Protein AF-A0A093Z7N3-F1 (afdb_monomer_lite)

Foldseek 3Di:
DDDDDDDAAEQVPDDDDPPRGDWDKDADAAPPDDCVFQVDDDDAPPCHHLNPQWMWIWYQYPVGWIKIWIFGSPPNHLQDFHPWKKWKDDQWPATWIDDPRFTDTRRDTDNGTDMIIHPDDIDIDID

Sequence (127 aa):
GQEYELTCPDANKYYTWGDAATSAQYYINPAGSPVEDACRWNEAGSNMGNWAPVNLGVGKGPTGQTYISIFANKPTNPDGKLNFNLEIIGDVSGKCAYIDGEFYNNGAVDPSGCTVLVTGTATYKIY

Secondary structure (DSSP, 8-state):
----PPP--BTTTS-EETTEEP-EEEEEPPTT--HHHHSS---TTS-SGGG-SEEEEEEE-TTS-EEEEEEE-TTTSSS---SS-EEEEEEESS-EEEETTEEEETTEE-TT-EEEEEEEEEEEEE-

Structure (mmCIF, N/CA/C/O backbone):
data_AF-A0A093Z7N3-F1
#
_entry.id   AF-A0A093Z7N3-F1
#
loop_
_atom_site.group_PDB
_atom_site.id
_atom_site.type_symbol
_atom_site.label_atom_id
_atom_site.label_alt_id
_atom_site.label_comp_id
_atom_site.label_asym_id
_atom_site.label_entity_id
_atom_site.label_seq_id
_atom_site.pdbx_PDB_ins_code
_atom_site.Cartn_x
_atom_site.Cartn_y
_atom_site.Cartn_z
_atom_site.occupancy
_atom_site.B_iso_or_equiv
_atom_site.auth_seq_id
_atom_site.auth_comp_id
_atom_site.auth_asym_id
_atom_site.auth_atom_id
_atom_site.pdbx_PDB_model_num
ATOM 1 N N . GLY A 1 1 ? -2.246 -20.124 0.509 1.00 70.31 1 GLY A N 1
ATOM 2 C CA . GLY A 1 1 ? -1.755 -18.753 0.739 1.00 70.31 1 GLY A CA 1
ATOM 3 C C . GLY A 1 1 ? -1.289 -18.632 2.171 1.00 70.31 1 GLY A C 1
ATOM 4 O O . GLY A 1 1 ? -1.647 -19.486 2.974 1.00 70.31 1 GLY A O 1
ATOM 5 N N . GLN A 1 2 ? -0.482 -17.620 2.465 1.00 86.81 2 GLN A N 1
ATOM 6 C CA . GLN A 1 2 ? -0.138 -17.218 3.828 1.00 86.81 2 GLN A CA 1
ATOM 7 C C . GLN A 1 2 ? -0.855 -15.902 4.129 1.00 86.81 2 GLN A C 1
ATOM 9 O O . GLN A 1 2 ? -1.087 -15.114 3.214 1.00 86.81 2 GLN A O 1
ATOM 14 N N . GLU A 1 3 ? -1.211 -15.689 5.389 1.00 92.31 3 GLU A N 1
ATOM 15 C CA . GLU A 1 3 ? -1.840 -14.460 5.863 1.00 92.31 3 GLU A CA 1
ATOM 16 C C . GLU A 1 3 ? -1.023 -13.924 7.034 1.00 92.31 3 GLU A C 1
ATOM 18 O O . GLU A 1 3 ? -0.562 -14.694 7.881 1.00 92.31 3 GLU A O 1
ATOM 23 N N . TYR A 1 4 ? -0.816 -12.612 7.045 1.00 93.38 4 TYR A N 1
ATOM 24 C CA . TYR A 1 4 ? -0.012 -11.924 8.043 1.00 93.38 4 TYR A CA 1
ATOM 25 C C . TYR A 1 4 ? -0.746 -10.671 8.496 1.00 93.38 4 TYR A C 1
ATOM 27 O O . TYR A 1 4 ? -1.251 -9.908 7.671 1.00 93.38 4 TYR A O 1
ATOM 35 N N . GLU A 1 5 ? -0.777 -10.447 9.806 1.00 95.00 5 GLU A N 1
ATOM 36 C CA . GLU A 1 5 ? -1.327 -9.217 10.359 1.00 95.00 5 GLU A CA 1
ATOM 37 C C . GLU A 1 5 ? -0.401 -8.037 10.054 1.00 95.00 5 GLU A C 1
ATOM 39 O O . GLU A 1 5 ? 0.816 -8.103 10.247 1.00 95.00 5 GLU A O 1
ATOM 44 N N . LEU A 1 6 ? -0.993 -6.935 9.597 1.00 93.81 6 LEU A N 1
ATOM 45 C CA . LEU A 1 6 ? -0.303 -5.663 9.426 1.00 93.81 6 LEU A CA 1
ATOM 46 C C . LEU A 1 6 ? -0.625 -4.747 10.601 1.00 93.81 6 LEU A C 1
ATOM 48 O O . LEU A 1 6 ? -1.749 -4.708 11.103 1.00 93.81 6 LEU A O 1
ATOM 52 N N . THR A 1 7 ? 0.361 -3.963 11.025 1.00 95.75 7 THR A N 1
ATOM 53 C CA . THR A 1 7 ? 0.138 -2.931 12.036 1.00 95.75 7 THR A CA 1
ATOM 54 C C . THR A 1 7 ? -0.855 -1.894 11.507 1.00 95.75 7 THR A C 1
ATOM 56 O O . THR A 1 7 ? -0.611 -1.228 10.507 1.00 95.75 7 THR A O 1
ATOM 59 N N . CYS A 1 8 ? -1.966 -1.717 12.220 1.00 97.00 8 CYS A N 1
ATOM 60 C CA . CYS A 1 8 ? -2.935 -0.652 11.982 1.00 97.00 8 CYS A CA 1
ATOM 61 C C . CYS A 1 8 ? -2.861 0.353 13.142 1.00 97.00 8 CYS A C 1
ATOM 63 O O . CYS A 1 8 ? -3.467 0.104 14.189 1.00 97.00 8 CYS A O 1
ATOM 65 N N . PRO A 1 9 ? -2.127 1.474 13.003 1.00 97.69 9 PRO A N 1
ATOM 66 C CA . PRO A 1 9 ? -2.047 2.478 14.059 1.00 97.69 9 PRO A CA 1
ATOM 67 C C . PRO A 1 9 ? -3.429 3.028 14.428 1.00 97.69 9 PRO A C 1
ATOM 69 O O . PRO A 1 9 ? -4.206 3.413 13.554 1.00 97.69 9 PRO A O 1
ATOM 72 N N . ASP A 1 10 ? -3.727 3.070 15.727 1.00 97.25 10 ASP A N 1
ATOM 73 C CA . ASP A 1 10 ? -4.886 3.774 16.281 1.00 97.25 10 ASP A CA 1
ATOM 74 C C . ASP A 1 10 ? -4.447 5.184 16.675 1.00 97.25 10 ASP A C 1
ATOM 76 O O . ASP A 1 10 ? -3.625 5.345 17.576 1.00 97.25 10 ASP A O 1
ATOM 80 N N . ALA A 1 11 ? -4.988 6.197 16.000 1.00 96.38 11 ALA A N 1
ATOM 81 C CA . ALA A 1 11 ? -4.630 7.601 16.176 1.00 96.38 11 ALA A CA 1
ATOM 82 C C . ALA A 1 11 ? -4.714 8.089 17.632 1.00 96.38 11 ALA A C 1
ATOM 84 O O . ALA A 1 11 ? -4.001 9.018 17.995 1.00 96.38 11 ALA A O 1
ATOM 85 N N . ASN A 1 12 ? -5.556 7.468 18.467 1.00 95.31 12 ASN A N 1
ATOM 86 C CA . ASN A 1 12 ? -5.709 7.842 19.875 1.00 95.31 12 ASN A CA 1
ATOM 87 C C . ASN A 1 12 ? -4.749 7.098 20.819 1.00 95.31 12 ASN A C 1
ATOM 89 O O . ASN A 1 12 ? -4.683 7.429 22.002 1.00 95.31 12 ASN A O 1
ATOM 93 N N . LYS A 1 13 ? -4.066 6.047 20.345 1.00 96.06 13 LYS A N 1
ATOM 94 C CA . LYS A 1 13 ? -3.224 5.160 21.173 1.00 96.06 13 LYS A CA 1
ATOM 95 C C . LYS A 1 13 ? -1.787 5.028 20.680 1.00 96.06 13 LYS A C 1
ATOM 97 O O . LYS A 1 13 ? -0.940 4.540 21.424 1.00 96.06 13 LYS A O 1
ATOM 102 N N . TYR A 1 14 ? -1.529 5.381 19.427 1.00 95.81 14 TYR A N 1
ATOM 103 C CA . TYR A 1 14 ? -0.208 5.303 18.826 1.00 95.81 14 TYR A CA 1
ATOM 104 C C . TYR A 1 14 ? 0.592 6.584 19.083 1.00 95.81 14 TYR A C 1
ATOM 106 O O . TYR A 1 14 ? 0.138 7.507 19.753 1.00 95.81 14 TYR A O 1
ATOM 114 N N . TYR A 1 15 ? 1.812 6.621 18.556 1.00 94.38 15 TYR A N 1
ATOM 115 C CA . TYR A 1 15 ? 2.661 7.802 18.604 1.00 94.38 15 TYR A CA 1
ATOM 116 C C . TYR A 1 15 ? 1.985 9.030 17.974 1.00 94.38 15 TYR A C 1
ATOM 118 O O . TYR A 1 15 ? 1.342 8.921 16.927 1.00 94.38 15 TYR A O 1
ATOM 126 N N . THR A 1 16 ? 2.206 10.200 18.568 1.00 94.50 16 THR A N 1
ATOM 127 C CA . THR A 1 16 ? 1.768 11.497 18.038 1.00 94.50 16 THR A CA 1
ATOM 128 C C . THR A 1 16 ? 2.994 12.382 17.855 1.00 94.50 16 THR A C 1
ATOM 130 O O . THR A 1 16 ? 3.780 12.553 18.789 1.00 94.50 16 THR A O 1
ATOM 133 N N . TRP A 1 17 ? 3.165 12.946 16.658 1.00 93.06 17 TRP A N 1
ATOM 134 C CA . TRP A 1 17 ? 4.213 13.930 16.384 1.00 93.06 17 TRP A CA 1
ATOM 135 C C . TRP A 1 17 ? 3.612 15.336 16.427 1.00 93.06 17 TRP A C 1
ATOM 137 O O . TRP A 1 17 ? 2.891 15.739 15.514 1.00 93.06 17 TRP A O 1
ATOM 147 N N . GLY A 1 18 ? 3.884 16.087 17.497 1.00 94.25 18 GLY A N 1
ATOM 148 C CA . GLY A 1 18 ? 3.195 17.357 17.747 1.00 94.25 18 GLY A CA 1
ATOM 149 C C . GLY A 1 18 ? 1.694 17.123 17.935 1.00 94.25 18 GLY A C 1
ATOM 150 O O . GLY A 1 18 ? 1.311 16.330 18.789 1.00 94.25 18 GLY A O 1
ATOM 151 N N . ASP A 1 19 ? 0.871 17.756 17.099 1.00 92.44 19 ASP A N 1
ATOM 152 C CA . ASP A 1 19 ? -0.590 17.574 17.079 1.00 92.44 19 ASP A CA 1
ATOM 153 C C . ASP A 1 19 ? -1.062 16.599 15.978 1.00 92.44 19 ASP A C 1
ATOM 155 O O . ASP A 1 19 ? -2.260 16.472 15.716 1.00 92.44 19 ASP A O 1
ATOM 159 N N . ALA A 1 20 ? -0.134 15.916 15.294 1.00 94.12 20 ALA A N 1
ATOM 160 C CA . ALA A 1 20 ? -0.445 15.017 14.186 1.00 94.12 20 ALA A CA 1
ATOM 161 C C . ALA A 1 20 ? -0.484 13.547 14.627 1.00 94.12 20 ALA A C 1
ATOM 163 O O . ALA A 1 20 ? 0.498 12.999 15.136 1.00 94.12 20 ALA A O 1
ATOM 164 N N . ALA A 1 21 ? -1.622 12.897 14.371 1.00 95.19 21 ALA A N 1
ATOM 165 C CA . ALA A 1 21 ? -1.793 11.462 14.562 1.00 95.19 21 ALA A CA 1
ATOM 166 C C . ALA A 1 21 ? -0.968 10.643 13.555 1.00 95.19 21 ALA A C 1
ATOM 168 O O . ALA A 1 21 ? -0.716 11.078 12.430 1.00 95.19 21 ALA A O 1
ATOM 169 N N . THR A 1 22 ? -0.606 9.421 13.943 1.00 95.94 22 THR A N 1
ATOM 170 C CA . THR A 1 22 ? 0.164 8.501 13.095 1.00 95.94 22 THR A CA 1
ATOM 171 C C . THR A 1 22 ? -0.740 7.517 12.351 1.00 95.94 22 THR A C 1
ATOM 173 O O . THR A 1 22 ? -1.661 6.941 12.926 1.00 95.94 22 THR A O 1
ATOM 176 N N . SER A 1 23 ? -0.420 7.274 11.079 1.00 96.25 23 SER A N 1
ATOM 177 C CA . SER A 1 23 ? -0.902 6.146 10.270 1.00 96.25 23 SER A CA 1
ATOM 178 C C .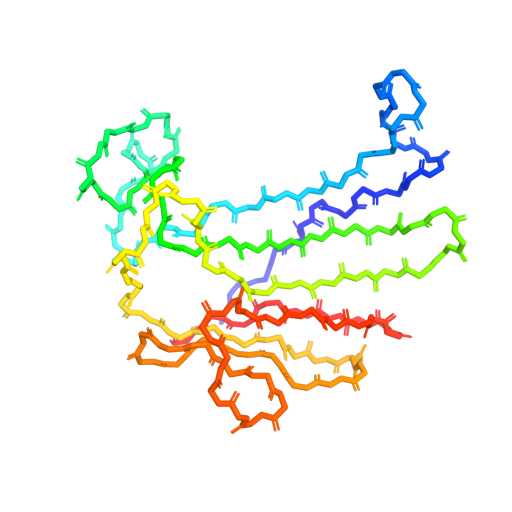 SER A 1 23 ? 0.297 5.383 9.698 1.00 96.25 23 SER A C 1
ATOM 180 O O . SER A 1 23 ? 1.435 5.838 9.831 1.00 96.25 23 SER A O 1
ATOM 182 N N . ALA A 1 24 ? 0.065 4.213 9.104 1.00 97.25 24 ALA A N 1
ATOM 183 C CA . ALA A 1 24 ? 1.116 3.410 8.493 1.00 97.25 24 ALA A CA 1
ATOM 184 C C . ALA A 1 24 ? 1.005 3.416 6.966 1.00 97.25 24 ALA A C 1
ATOM 186 O O . ALA A 1 24 ? -0.089 3.394 6.396 1.00 97.25 24 ALA A O 1
ATOM 187 N N . GLN A 1 25 ? 2.170 3.400 6.322 1.00 96.75 25 GLN A N 1
ATOM 188 C CA . GLN A 1 25 ? 2.334 3.187 4.893 1.00 96.75 25 GLN A CA 1
ATOM 189 C C . GLN A 1 25 ? 3.320 2.039 4.680 1.00 96.75 25 GLN A C 1
ATOM 191 O O . GLN A 1 25 ? 4.369 1.994 5.323 1.00 96.75 25 GLN A O 1
ATOM 196 N N . TYR A 1 26 ? 2.992 1.135 3.762 1.00 97.00 26 TYR A N 1
ATOM 197 C CA . TYR A 1 26 ? 3.835 0.007 3.384 1.00 97.00 26 TYR A CA 1
ATOM 198 C C . TYR A 1 26 ? 4.229 0.112 1.915 1.00 97.00 26 TYR A C 1
ATOM 200 O O . TYR A 1 26 ? 3.361 0.167 1.044 1.00 97.00 26 TYR A O 1
ATOM 208 N N . TYR A 1 27 ? 5.534 0.099 1.653 1.00 97.38 27 TYR A N 1
ATOM 209 C CA . TYR A 1 27 ? 6.098 0.007 0.310 1.00 97.38 27 TYR A CA 1
ATOM 210 C C . TYR A 1 27 ? 5.945 -1.410 -0.239 1.00 97.38 27 TYR A C 1
ATOM 212 O O . TYR A 1 27 ? 6.382 -2.373 0.396 1.00 97.38 27 TYR A O 1
ATOM 220 N N . ILE A 1 28 ? 5.357 -1.541 -1.426 1.00 97.50 28 ILE A N 1
ATOM 221 C CA . ILE A 1 28 ? 5.151 -2.836 -2.074 1.00 97.50 28 ILE A CA 1
ATOM 222 C C . ILE A 1 28 ? 6.170 -3.030 -3.183 1.00 97.50 28 ILE A C 1
ATOM 224 O O . ILE A 1 28 ? 6.157 -2.338 -4.198 1.00 97.50 28 ILE A O 1
ATOM 228 N N . ASN A 1 29 ? 7.067 -3.986 -2.967 1.00 97.38 29 ASN A N 1
ATOM 229 C CA . ASN A 1 29 ? 8.107 -4.348 -3.919 1.00 97.38 29 ASN A CA 1
ATOM 230 C C . ASN A 1 29 ? 7.561 -5.328 -4.976 1.00 97.38 29 ASN A C 1
ATOM 232 O O . ASN A 1 29 ? 6.654 -6.105 -4.663 1.00 97.38 29 ASN A O 1
ATOM 236 N N . PRO A 1 30 ? 8.121 -5.342 -6.199 1.00 97.00 30 PRO A N 1
ATOM 237 C CA . PRO A 1 30 ? 7.842 -6.369 -7.197 1.00 97.00 30 PRO A CA 1
ATOM 238 C C . PRO A 1 30 ? 8.061 -7.798 -6.669 1.00 97.00 30 PRO A C 1
ATOM 240 O O . PRO A 1 30 ? 8.912 -8.061 -5.818 1.00 97.00 30 PRO A O 1
ATOM 243 N N . ALA A 1 31 ? 7.299 -8.755 -7.194 1.00 95.88 31 ALA A N 1
ATOM 244 C CA . ALA A 1 31 ? 7.449 -10.158 -6.843 1.00 95.88 31 ALA A CA 1
ATOM 245 C C . ALA A 1 31 ? 8.800 -10.677 -7.342 1.00 95.88 31 ALA A C 1
ATOM 247 O O . ALA A 1 31 ? 9.210 -10.389 -8.468 1.00 95.88 31 ALA A O 1
ATOM 248 N N . GLY A 1 32 ? 9.465 -11.466 -6.500 1.00 95.12 32 GLY A N 1
ATOM 249 C CA . GLY A 1 32 ? 10.814 -11.972 -6.754 1.00 95.12 32 GLY A CA 1
ATOM 250 C C . GLY A 1 32 ? 11.937 -11.053 -6.268 1.00 95.12 32 GLY A C 1
ATOM 251 O O . GLY A 1 32 ? 13.092 -11.462 -6.338 1.00 95.12 32 GLY A O 1
ATOM 252 N N . SER A 1 33 ? 11.635 -9.859 -5.741 1.00 95.31 33 SER A N 1
ATOM 253 C CA . SER A 1 33 ? 12.645 -9.002 -5.111 1.00 95.31 33 SER A CA 1
ATOM 254 C C . SER A 1 33 ? 13.265 -9.687 -3.878 1.00 95.31 33 SER A C 1
ATOM 256 O O . SER A 1 33 ? 12.526 -10.057 -2.958 1.00 95.31 3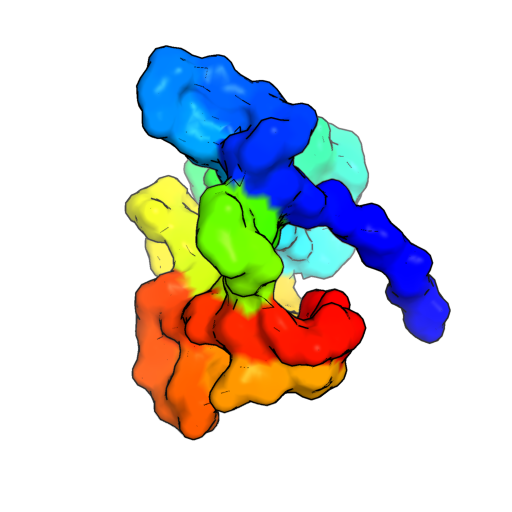3 SER A O 1
ATOM 258 N N . PRO A 1 34 ? 14.601 -9.849 -3.814 1.00 94.62 34 PRO A N 1
ATOM 259 C CA . PRO A 1 34 ? 15.281 -10.395 -2.641 1.00 94.62 34 PRO A CA 1
ATOM 260 C C . PRO A 1 34 ? 15.062 -9.514 -1.407 1.00 94.62 34 PRO A C 1
ATOM 262 O O . PRO A 1 34 ? 15.127 -8.290 -1.500 1.00 94.62 34 PRO A O 1
ATOM 265 N N . VAL A 1 35 ? 14.851 -10.117 -0.231 1.00 92.44 35 VAL A N 1
ATOM 266 C CA . VAL A 1 35 ? 14.610 -9.378 1.029 1.00 92.44 35 VAL A CA 1
ATOM 267 C C . VAL A 1 35 ? 15.746 -8.394 1.337 1.00 92.44 35 VAL A C 1
ATOM 269 O O . VAL A 1 35 ? 15.491 -7.263 1.738 1.00 92.44 35 VAL A O 1
ATOM 272 N N . GLU A 1 36 ? 16.994 -8.791 1.093 1.00 93.94 36 GLU A N 1
ATOM 273 C CA . GLU A 1 36 ? 18.200 -7.972 1.296 1.00 93.94 36 GLU A CA 1
ATOM 274 C C . GLU A 1 36 ? 18.292 -6.724 0.396 1.00 93.94 36 GLU A C 1
ATOM 276 O O . GLU A 1 36 ? 18.961 -5.748 0.752 1.00 93.94 36 GLU A O 1
ATOM 281 N N . ASP A 1 37 ? 17.570 -6.713 -0.727 1.00 92.44 37 ASP A N 1
ATOM 282 C CA . ASP A 1 37 ? 17.480 -5.572 -1.645 1.00 92.44 37 ASP A CA 1
ATOM 283 C C . ASP A 1 37 ? 16.174 -4.781 -1.479 1.00 92.44 37 ASP A C 1
ATOM 285 O O . ASP A 1 37 ? 16.153 -3.557 -1.634 1.00 92.44 37 ASP A O 1
ATOM 289 N N . ALA A 1 38 ? 15.083 -5.468 -1.137 1.00 93.19 38 ALA A N 1
ATOM 290 C CA . ALA A 1 38 ? 13.751 -4.896 -0.969 1.00 93.19 38 ALA A CA 1
ATOM 291 C C . ALA A 1 38 ? 13.578 -4.162 0.370 1.00 93.19 38 ALA A C 1
ATOM 293 O O . ALA A 1 38 ? 12.884 -3.147 0.443 1.00 93.19 38 ALA A O 1
ATOM 294 N N . CYS A 1 39 ? 14.202 -4.662 1.440 1.00 88.94 39 CYS A N 1
ATOM 295 C CA . CYS A 1 39 ? 14.054 -4.149 2.804 1.00 88.94 39 CYS A CA 1
ATOM 296 C C . CYS A 1 39 ? 15.163 -3.157 3.183 1.00 88.94 39 CYS A C 1
ATOM 298 O O . CYS A 1 39 ? 15.719 -3.213 4.280 1.00 88.94 39 CYS A O 1
ATOM 300 N N . ARG A 1 40 ? 15.479 -2.226 2.280 1.00 93.69 40 ARG A N 1
ATOM 301 C CA . ARG A 1 40 ? 16.400 -1.112 2.534 1.00 93.69 40 ARG A CA 1
ATOM 302 C C . ARG A 1 40 ? 15.944 0.156 1.822 1.00 93.69 40 ARG A C 1
ATOM 304 O O . ARG A 1 40 ? 15.106 0.111 0.925 1.00 93.69 40 ARG A O 1
ATOM 311 N N . TRP A 1 41 ? 16.527 1.289 2.200 1.00 94.69 41 TRP A N 1
ATOM 312 C CA . TRP A 1 41 ? 16.397 2.509 1.407 1.00 94.69 41 TRP A CA 1
ATOM 313 C C . TRP A 1 41 ? 17.164 2.335 0.093 1.00 94.69 41 TRP A C 1
ATOM 315 O O . TRP A 1 41 ? 18.316 1.901 0.105 1.00 94.69 41 TRP A O 1
ATOM 325 N N . ASN A 1 42 ? 16.516 2.616 -1.030 1.00 95.62 42 ASN A N 1
ATOM 326 C CA . ASN A 1 42 ? 17.001 2.286 -2.364 1.00 95.62 42 ASN A CA 1
ATOM 327 C C . ASN A 1 42 ? 17.109 3.539 -3.250 1.00 95.62 42 ASN A C 1
ATOM 329 O O . ASN A 1 42 ? 16.890 4.670 -2.801 1.00 95.62 42 ASN A O 1
ATOM 333 N N . GLU A 1 43 ? 17.471 3.339 -4.513 1.00 95.12 43 GLU A N 1
ATOM 334 C CA . GLU A 1 43 ? 17.727 4.400 -5.490 1.00 95.12 43 GLU A CA 1
ATOM 335 C C . GLU A 1 43 ? 16.667 4.484 -6.598 1.00 95.12 43 GLU A C 1
ATOM 337 O O . GLU A 1 43 ? 15.859 3.570 -6.798 1.00 95.12 43 GLU A O 1
ATOM 342 N N . ALA A 1 44 ? 16.671 5.605 -7.322 1.00 96.00 44 ALA A N 1
ATOM 343 C CA . ALA A 1 44 ? 15.742 5.868 -8.414 1.00 96.00 44 ALA A CA 1
ATOM 344 C C . ALA A 1 44 ? 15.801 4.780 -9.493 1.00 96.00 44 ALA A C 1
ATOM 346 O O . ALA A 1 44 ? 16.879 4.375 -9.915 1.00 96.00 44 ALA A O 1
ATOM 347 N N . GLY A 1 45 ? 14.637 4.315 -9.951 1.00 93.94 45 GLY A N 1
ATOM 348 C CA . GLY A 1 45 ? 14.533 3.267 -10.972 1.00 93.94 45 GLY A CA 1
ATOM 349 C C . GLY A 1 45 ? 14.670 1.830 -10.453 1.00 93.94 45 GLY A C 1
ATOM 350 O O . GLY A 1 45 ? 14.354 0.901 -11.192 1.00 93.94 45 GLY A O 1
ATOM 351 N N . SER A 1 46 ? 15.048 1.622 -9.185 1.00 94.94 46 SER A N 1
ATOM 352 C CA . SER A 1 46 ? 15.142 0.276 -8.589 1.00 94.94 46 SER A CA 1
ATOM 353 C C . SER A 1 46 ? 13.787 -0.424 -8.426 1.00 94.94 46 SER A C 1
ATOM 355 O O . SER A 1 46 ? 13.738 -1.647 -8.331 1.00 94.94 46 SER A O 1
ATOM 357 N N . ASN A 1 47 ? 12.689 0.342 -8.368 1.00 96.19 47 ASN A N 1
ATOM 358 C CA . ASN A 1 47 ? 11.351 -0.130 -7.992 1.00 96.19 47 ASN A CA 1
ATOM 359 C C . ASN A 1 47 ? 11.302 -0.839 -6.625 1.00 96.19 47 ASN A C 1
ATOM 361 O O . ASN A 1 47 ? 10.377 -1.606 -6.369 1.00 96.19 47 ASN A O 1
ATOM 365 N N . MET A 1 48 ? 12.281 -0.605 -5.748 1.00 96.81 48 MET A N 1
ATOM 366 C CA . MET A 1 48 ? 12.400 -1.303 -4.469 1.00 96.81 48 MET A CA 1
ATOM 367 C C . MET A 1 48 ? 12.566 -0.336 -3.296 1.00 96.81 48 MET A C 1
ATOM 369 O O . MET A 1 48 ? 12.984 0.812 -3.459 1.00 96.81 48 MET A O 1
ATOM 373 N N . GLY A 1 49 ? 12.230 -0.797 -2.092 1.00 95.94 49 GLY A N 1
ATOM 374 C CA . GLY A 1 49 ? 12.292 0.008 -0.877 1.00 95.94 49 GLY A CA 1
ATOM 375 C C . GLY A 1 49 ? 11.398 1.242 -0.974 1.00 95.94 49 GLY A C 1
ATOM 376 O O . GLY A 1 49 ? 10.264 1.175 -1.438 1.00 95.94 49 GLY A O 1
ATOM 377 N N . ASN A 1 50 ? 11.923 2.405 -0.601 1.00 96.56 50 ASN A N 1
ATOM 378 C CA . ASN A 1 50 ? 11.206 3.679 -0.719 1.00 96.56 50 ASN A CA 1
ATOM 379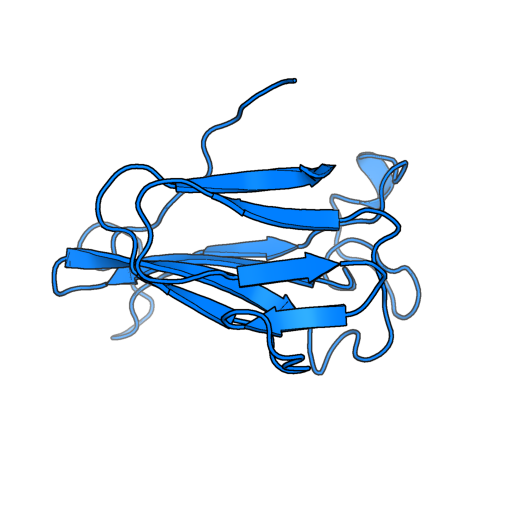 C C . ASN A 1 50 ? 10.883 4.092 -2.169 1.00 96.56 50 ASN A C 1
ATOM 381 O O . ASN A 1 50 ? 10.077 5.000 -2.376 1.00 96.56 50 ASN A O 1
ATOM 385 N N . TRP A 1 51 ? 11.496 3.437 -3.160 1.00 97.38 51 TRP A N 1
ATOM 386 C CA . TRP A 1 51 ? 11.184 3.580 -4.583 1.00 97.38 51 TRP A CA 1
ATOM 387 C C . TRP A 1 51 ? 10.206 2.515 -5.089 1.00 97.38 51 TRP A C 1
ATOM 389 O O . TRP A 1 51 ? 10.014 2.400 -6.294 1.00 97.38 51 TRP A O 1
ATOM 399 N N . ALA A 1 52 ? 9.558 1.749 -4.211 1.00 97.62 52 ALA A N 1
ATOM 400 C CA . ALA A 1 52 ? 8.476 0.842 -4.580 1.00 97.62 52 ALA A CA 1
ATOM 401 C C . ALA A 1 52 ? 7.391 1.541 -5.433 1.00 97.62 52 ALA A C 1
ATOM 403 O O . ALA A 1 52 ? 7.061 2.696 -5.157 1.00 97.62 52 ALA A O 1
ATOM 404 N N . PRO A 1 53 ? 6.806 0.871 -6.442 1.00 97.12 53 PRO A N 1
ATOM 405 C CA . PRO A 1 53 ? 5.745 1.438 -7.280 1.00 97.12 53 PRO A CA 1
ATOM 406 C C . PRO A 1 53 ? 4.462 1.831 -6.534 1.00 97.12 53 PRO A C 1
ATOM 408 O O . PRO A 1 53 ? 3.826 2.843 -6.840 1.00 97.12 53 PRO A O 1
ATOM 411 N N . VAL A 1 54 ? 4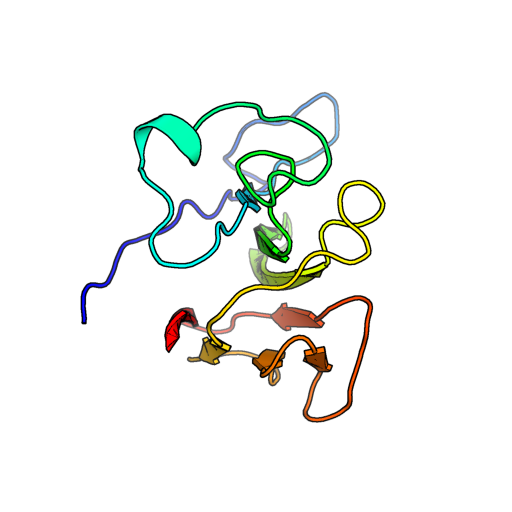.062 1.007 -5.564 1.00 98.25 54 VAL A N 1
ATOM 412 C CA . VAL A 1 54 ? 2.752 1.074 -4.904 1.00 98.25 54 VAL A CA 1
ATOM 413 C C . VAL A 1 54 ? 2.935 1.156 -3.398 1.00 98.25 54 VAL A C 1
ATOM 415 O O . VAL A 1 54 ? 3.805 0.499 -2.825 1.00 98.25 54 VAL A O 1
ATOM 418 N N . ASN A 1 55 ? 2.063 1.936 -2.769 1.00 98.31 55 ASN A N 1
ATOM 419 C CA . ASN A 1 55 ? 1.926 2.027 -1.330 1.00 98.31 55 ASN A CA 1
ATOM 420 C C . ASN A 1 55 ? 0.586 1.447 -0.874 1.00 98.31 55 ASN A C 1
ATOM 422 O O . ASN A 1 55 ? -0.450 1.694 -1.498 1.00 98.31 55 ASN A O 1
ATOM 426 N N . LEU A 1 56 ? 0.611 0.742 0.257 1.00 98.44 56 LEU A N 1
ATOM 427 C CA . LEU A 1 56 ? -0.588 0.407 1.024 1.00 98.44 56 LEU A CA 1
ATOM 428 C C . LEU A 1 56 ? -0.683 1.340 2.224 1.00 98.44 56 LEU A C 1
ATOM 430 O O . LEU A 1 56 ? 0.284 1.462 2.975 1.00 98.44 56 LEU A O 1
ATOM 434 N N . GLY A 1 57 ? -1.823 1.995 2.414 1.00 98.12 57 GLY A N 1
ATOM 435 C CA . GLY A 1 57 ? -2.065 2.855 3.573 1.00 98.12 57 GLY A CA 1
ATOM 436 C C . GLY A 1 57 ? -3.000 2.188 4.569 1.00 98.12 57 GLY A C 1
ATOM 437 O O . GLY A 1 57 ? -3.953 1.529 4.173 1.00 98.12 57 GLY A O 1
ATOM 438 N N . VAL A 1 58 ? -2.764 2.346 5.867 1.00 98.12 58 VAL A N 1
ATOM 439 C CA . VAL A 1 58 ? -3.702 1.871 6.891 1.00 98.12 58 VAL A CA 1
ATOM 440 C C . VAL A 1 58 ? -3.633 2.728 8.144 1.00 98.12 58 VAL A C 1
ATOM 442 O O . VAL A 1 58 ? -2.560 3.108 8.614 1.00 98.12 58 VAL A O 1
ATOM 445 N N . GLY A 1 59 ? -4.795 3.021 8.715 1.00 97.94 59 GLY A N 1
ATOM 446 C CA . GLY A 1 59 ? -4.875 3.685 10.005 1.00 97.94 59 GLY A CA 1
ATOM 447 C C . GLY A 1 59 ? -6.301 3.806 10.508 1.00 97.94 59 GLY A C 1
ATOM 448 O O . GLY A 1 59 ? -7.254 3.916 9.732 1.00 97.94 59 GLY A O 1
ATOM 449 N N . LYS A 1 60 ? -6.434 3.812 11.831 1.00 98.00 60 LYS A N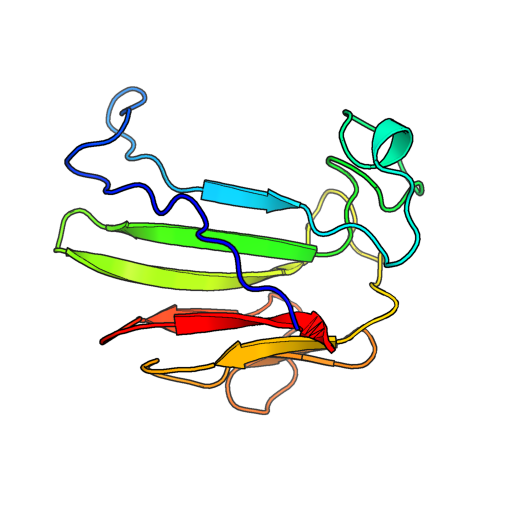 1
ATOM 450 C CA . LYS A 1 60 ? -7.682 4.099 12.520 1.00 98.00 60 LYS A CA 1
ATOM 451 C C . LYS A 1 60 ? -7.661 5.534 13.021 1.00 98.00 60 LYS A C 1
ATOM 453 O O . LYS A 1 60 ? -6.819 5.904 13.834 1.00 98.00 60 LYS A O 1
ATOM 458 N N . GLY A 1 61 ? -8.580 6.341 12.505 1.00 95.94 61 GLY A N 1
ATOM 459 C CA . GLY A 1 61 ? -8.707 7.752 12.836 1.00 95.94 61 GLY A CA 1
ATOM 460 C C . GLY A 1 61 ? -9.217 7.992 14.262 1.00 95.94 61 GLY A C 1
ATOM 461 O O . GLY A 1 61 ? -9.728 7.077 14.915 1.00 95.94 61 GLY A O 1
ATOM 462 N N . PRO A 1 62 ? -9.142 9.244 14.745 1.00 94.50 62 PRO A N 1
ATOM 463 C CA . PRO A 1 62 ? -9.496 9.600 16.122 1.00 94.50 62 PRO A CA 1
ATOM 464 C C . PRO A 1 62 ? -10.981 9.369 16.444 1.00 94.50 62 PRO A C 1
ATOM 466 O O . PRO A 1 62 ? -11.342 9.118 17.590 1.00 94.50 62 PRO A O 1
ATOM 469 N N . THR A 1 63 ? -11.843 9.393 15.427 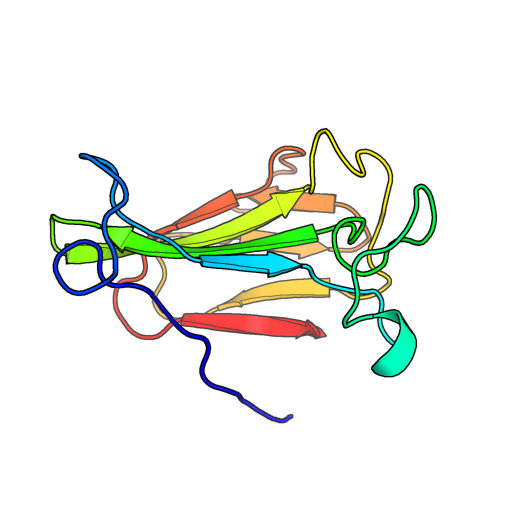1.00 95.38 63 THR A N 1
ATOM 470 C CA . THR A 1 63 ? -13.283 9.107 15.516 1.00 95.38 63 THR A CA 1
ATOM 471 C C . THR A 1 63 ? -13.617 7.612 15.419 1.00 95.38 63 THR A C 1
ATOM 473 O O . THR A 1 63 ? -14.785 7.235 15.453 1.00 95.38 63 THR A O 1
ATOM 476 N N . GLY A 1 64 ? -12.603 6.746 15.327 1.00 95.50 64 GLY A N 1
ATOM 477 C CA . GLY A 1 64 ? -12.738 5.293 15.393 1.00 95.50 64 GLY A CA 1
ATOM 478 C C . GLY A 1 64 ? -12.876 4.575 14.050 1.00 95.50 64 GLY A C 1
ATOM 479 O O . GLY A 1 64 ? -12.777 3.350 14.037 1.00 95.50 64 GLY A O 1
ATOM 480 N N . GLN A 1 65 ? -13.061 5.291 12.936 1.00 97.81 65 GLN A N 1
ATOM 481 C CA . GLN A 1 65 ? -13.071 4.697 11.595 1.00 97.81 65 GLN A CA 1
ATOM 482 C C . GLN A 1 65 ? -11.677 4.225 11.181 1.00 97.81 65 GLN A C 1
ATOM 484 O O . GLN A 1 65 ? -10.704 4.960 11.340 1.00 97.81 65 GLN A O 1
ATOM 489 N N . THR A 1 66 ? -11.604 3.045 10.570 1.00 98.19 66 THR A N 1
ATOM 490 C CA . THR A 1 66 ? -10.385 2.522 9.945 1.00 98.19 66 THR A CA 1
ATOM 491 C C . THR A 1 66 ? -10.460 2.692 8.436 1.00 98.19 66 THR A C 1
ATOM 493 O O . THR A 1 66 ? -11.446 2.294 7.817 1.00 98.19 66 THR A O 1
ATOM 496 N N . TYR A 1 67 ? -9.407 3.246 7.843 1.00 98.12 67 TYR A N 1
ATOM 497 C CA . TYR A 1 67 ? -9.271 3.380 6.396 1.00 98.12 67 TYR A CA 1
ATOM 498 C C . TYR A 1 67 ? -8.076 2.577 5.901 1.00 98.12 67 TYR A C 1
ATOM 500 O O . TYR A 1 67 ? -7.036 2.535 6.562 1.00 98.12 67 TYR A O 1
ATOM 508 N N . ILE A 1 68 ? -8.240 1.971 4.728 1.00 98.44 68 ILE A N 1
ATOM 509 C CA . ILE A 1 68 ? -7.184 1.259 4.006 1.00 98.44 68 ILE A CA 1
ATOM 510 C C . ILE A 1 68 ? -7.157 1.699 2.544 1.00 98.44 68 ILE A C 1
ATOM 512 O O . ILE A 1 68 ? -8.199 2.053 1.988 1.00 98.44 68 ILE A O 1
ATOM 516 N N . SER A 1 69 ? -5.981 1.718 1.925 1.00 98.50 69 SER A N 1
ATOM 517 C CA . SER A 1 69 ? -5.795 2.272 0.584 1.00 98.50 69 SER A CA 1
ATOM 518 C C . SER A 1 69 ? -4.731 1.557 -0.240 1.00 98.50 69 SER A C 1
ATOM 520 O O . SER A 1 69 ? -3.756 1.039 0.295 1.00 98.50 69 SER A O 1
ATOM 522 N N . ILE A 1 70 ? -4.901 1.582 -1.563 1.00 98.69 70 ILE A N 1
ATOM 523 C CA . ILE A 1 70 ? -3.886 1.194 -2.551 1.00 98.69 70 ILE A CA 1
ATOM 524 C C . ILE A 1 70 ? -3.644 2.416 -3.430 1.00 98.69 70 ILE A C 1
ATOM 526 O O . ILE A 1 70 ? -4.581 2.914 -4.053 1.00 98.69 70 ILE A O 1
ATOM 530 N N . PHE A 1 71 ? -2.413 2.920 -3.483 1.00 98.50 71 PHE A N 1
ATOM 531 C CA . PHE A 1 71 ? -2.123 4.144 -4.230 1.00 98.50 71 PHE A CA 1
ATOM 532 C C . PHE A 1 71 ? -0.704 4.197 -4.784 1.00 98.50 71 PHE A C 1
ATOM 534 O O . PHE A 1 71 ? 0.209 3.520 -4.308 1.00 98.50 71 PHE A O 1
ATOM 541 N N . ALA A 1 72 ? -0.529 5.017 -5.820 1.00 97.81 72 ALA A N 1
ATOM 542 C CA . ALA A 1 72 ? 0.757 5.213 -6.472 1.00 97.81 72 ALA A CA 1
ATOM 543 C C . ALA A 1 72 ? 1.753 5.898 -5.529 1.00 97.81 72 ALA A C 1
ATOM 545 O O . ALA A 1 72 ? 1.401 6.844 -4.819 1.00 97.81 72 ALA A O 1
ATOM 546 N N . ASN A 1 73 ? 3.020 5.485 -5.571 1.00 97.25 73 ASN A N 1
ATOM 547 C CA . ASN A 1 73 ? 4.092 6.139 -4.824 1.00 97.25 73 ASN A CA 1
ATOM 548 C C . ASN A 1 73 ? 4.552 7.439 -5.502 1.00 97.25 73 ASN A C 1
ATOM 550 O O . ASN A 1 73 ? 5.696 7.578 -5.924 1.00 97.25 73 ASN A O 1
ATOM 554 N N . LYS A 1 74 ? 3.645 8.406 -5.647 1.00 95.69 74 LYS A N 1
ATOM 555 C CA . LYS A 1 74 ? 3.927 9.702 -6.273 1.00 95.69 74 LYS A CA 1
ATOM 556 C C . LYS A 1 74 ? 4.302 10.754 -5.222 1.00 95.69 74 LYS A C 1
ATOM 558 O O . LYS A 1 74 ? 3.705 10.770 -4.148 1.00 95.69 74 LYS A O 1
ATOM 563 N N . PRO A 1 75 ? 5.247 11.664 -5.529 1.00 95.62 75 PRO A N 1
ATOM 564 C CA . PRO A 1 75 ? 5.970 11.813 -6.799 1.00 95.62 75 PRO A CA 1
ATOM 565 C C . PRO A 1 75 ? 7.241 10.952 -6.910 1.00 95.62 75 PRO A C 1
ATOM 567 O O . PRO A 1 75 ? 7.939 11.068 -7.909 1.00 95.62 75 PRO A O 1
ATOM 570 N N . THR A 1 76 ? 7.558 10.128 -5.906 1.00 97.06 76 THR A N 1
ATOM 571 C CA . THR A 1 76 ? 8.825 9.386 -5.831 1.00 97.06 76 THR A CA 1
ATOM 572 C C . THR A 1 76 ? 9.026 8.456 -7.025 1.00 97.06 76 THR A C 1
ATOM 574 O O . THR A 1 76 ? 10.015 8.593 -7.723 1.00 97.06 76 THR A O 1
ATOM 577 N N . ASN A 1 77 ? 8.088 7.556 -7.313 1.00 96.75 77 ASN A N 1
ATOM 578 C CA . ASN A 1 77 ? 8.150 6.628 -8.439 1.00 96.75 77 ASN A CA 1
ATOM 579 C C . ASN A 1 77 ? 6.856 6.697 -9.277 1.00 96.75 77 ASN A C 1
ATOM 581 O O . ASN A 1 77 ? 5.953 5.880 -9.091 1.00 96.75 77 ASN A O 1
ATOM 585 N N . PRO A 1 78 ? 6.719 7.698 -10.166 1.00 93.00 78 PRO A N 1
ATOM 586 C CA . PRO A 1 78 ? 5.465 7.961 -10.869 1.00 93.00 78 PRO A CA 1
ATOM 587 C C . PRO A 1 78 ? 5.123 6.928 -11.951 1.00 93.00 78 PRO A C 1
ATOM 589 O O . PRO A 1 78 ? 3.938 6.763 -12.246 1.00 93.00 78 PRO A O 1
ATOM 592 N N . ASP A 1 79 ? 6.136 6.250 -12.499 1.00 93.75 79 ASP A N 1
ATOM 593 C CA . ASP A 1 79 ? 6.020 5.347 -13.654 1.00 93.75 79 ASP A CA 1
ATOM 594 C C . ASP A 1 79 ? 6.258 3.869 -13.299 1.00 93.75 79 ASP A C 1
ATOM 596 O O . ASP A 1 79 ? 6.087 2.985 -14.142 1.00 93.75 79 ASP A O 1
ATOM 600 N N . GLY A 1 80 ? 6.658 3.585 -12.056 1.00 95.56 80 GLY A N 1
ATOM 601 C CA . GLY A 1 80 ? 6.874 2.229 -11.568 1.00 95.56 80 GLY A CA 1
ATOM 602 C C . GLY A 1 80 ? 5.600 1.391 -11.616 1.00 95.56 80 GLY A C 1
ATOM 603 O O . GLY A 1 80 ? 4.493 1.883 -11.384 1.00 95.56 80 GLY A O 1
ATOM 604 N N . LYS A 1 81 ? 5.759 0.088 -11.866 1.00 97.00 81 LYS A N 1
ATOM 605 C CA . LYS A 1 81 ? 4.655 -0.879 -11.871 1.00 97.00 81 LYS A CA 1
ATOM 606 C C . LYS A 1 81 ? 5.031 -2.163 -11.142 1.00 97.00 81 LYS A C 1
ATOM 608 O O . LYS A 1 81 ? 6.185 -2.586 -11.184 1.00 97.00 81 LYS A O 1
ATOM 613 N N . LEU A 1 82 ? 4.048 -2.777 -10.489 1.00 97.88 82 LEU A N 1
ATOM 614 C CA . LEU A 1 82 ? 4.171 -4.135 -9.969 1.00 97.88 82 LEU A CA 1
ATOM 615 C C . LEU A 1 82 ? 3.918 -5.148 -11.089 1.00 97.88 82 LEU A C 1
ATOM 617 O O . LEU A 1 82 ? 3.228 -4.868 -12.066 1.00 97.88 82 LEU A O 1
ATOM 621 N N . ASN A 1 83 ? 4.472 -6.342 -10.914 1.00 97.56 83 ASN A N 1
ATOM 622 C CA . ASN A 1 83 ? 4.320 -7.504 -11.791 1.00 97.56 83 ASN A CA 1
ATOM 623 C C . ASN A 1 83 ? 3.252 -8.495 -11.288 1.00 97.56 83 ASN A C 1
ATOM 625 O O . ASN A 1 83 ? 3.288 -9.669 -11.650 1.00 97.56 83 ASN A O 1
ATOM 629 N N . PHE A 1 84 ? 2.348 -8.035 -10.426 1.00 98.06 84 PHE A N 1
ATOM 630 C CA . PHE A 1 84 ? 1.243 -8.800 -9.853 1.00 98.06 84 PHE A CA 1
ATOM 631 C C . PHE A 1 84 ? 0.094 -7.856 -9.488 1.00 98.06 84 PHE A C 1
ATOM 633 O O . PHE A 1 84 ? 0.271 -6.632 -9.455 1.00 98.06 84 PHE A O 1
ATOM 640 N N . ASN A 1 85 ? -1.064 -8.431 -9.178 1.00 98.44 85 ASN A N 1
ATOM 641 C CA . ASN A 1 85 ? -2.277 -7.690 -8.873 1.00 98.44 85 ASN A CA 1
ATOM 642 C C . ASN A 1 85 ? -2.525 -7.607 -7.364 1.00 98.44 85 ASN A C 1
ATOM 644 O O . ASN A 1 85 ? -2.115 -8.464 -6.575 1.00 98.44 85 ASN A O 1
ATOM 648 N N . LEU A 1 86 ? -3.213 -6.542 -6.961 1.00 97.69 86 LEU A N 1
ATOM 649 C CA . LEU A 1 86 ? -3.606 -6.278 -5.583 1.00 97.69 86 LEU A CA 1
ATOM 650 C C . LEU A 1 86 ? -5.085 -5.923 -5.541 1.00 97.69 86 LEU A C 1
ATOM 652 O O . LEU A 1 86 ? -5.565 -5.135 -6.349 1.00 97.69 86 LEU A O 1
ATOM 656 N N . GLU A 1 87 ? -5.807 -6.424 -4.554 1.00 98.38 87 GLU A N 1
ATOM 657 C CA . GLU A 1 87 ? -7.161 -5.961 -4.269 1.00 98.38 87 GLU A CA 1
ATOM 658 C C . GLU A 1 87 ? -7.397 -5.880 -2.764 1.00 98.38 87 GLU A C 1
ATOM 660 O O . GLU A 1 87 ? -6.878 -6.687 -1.992 1.00 98.38 87 GLU A O 1
ATOM 665 N N . ILE A 1 88 ? -8.193 -4.904 -2.338 1.00 98.62 88 ILE A N 1
ATOM 666 C CA . ILE A 1 88 ? -8.760 -4.896 -0.994 1.00 98.62 88 ILE A CA 1
ATOM 667 C C . ILE A 1 88 ? -10.036 -5.741 -1.010 1.00 98.62 88 ILE A C 1
ATOM 669 O O . ILE A 1 88 ? -10.965 -5.458 -1.769 1.00 98.62 88 ILE A O 1
ATOM 673 N N . ILE A 1 89 ? -10.091 -6.748 -0.138 1.00 98.25 89 ILE A N 1
ATOM 674 C CA . ILE A 1 89 ? -11.264 -7.607 0.078 1.00 98.25 89 ILE A CA 1
ATOM 675 C C . ILE A 1 89 ? -11.754 -7.533 1.523 1.00 98.25 89 ILE A C 1
ATOM 677 O O . ILE A 1 89 ? -11.040 -7.061 2.408 1.00 98.25 89 ILE A O 1
ATOM 681 N N . GLY A 1 90 ? -12.951 -8.071 1.760 1.00 97.44 90 GLY A N 1
ATOM 682 C CA . GLY A 1 90 ? -13.564 -8.188 3.081 1.00 97.44 90 GLY A CA 1
ATOM 683 C C . GLY A 1 90 ? -14.681 -7.173 3.301 1.00 97.44 90 GLY A C 1
ATOM 684 O O . GLY A 1 90 ? -15.345 -6.743 2.355 1.00 97.44 90 GLY A O 1
ATOM 685 N N . ASP A 1 91 ? -14.883 -6.800 4.559 1.00 97.94 91 ASP A N 1
ATOM 686 C CA . ASP A 1 91 ? -15.941 -5.893 4.996 1.00 97.94 91 ASP A CA 1
ATOM 687 C C . ASP A 1 91 ? -15.512 -4.436 4.787 1.00 97.94 91 ASP A C 1
ATOM 689 O O . ASP A 1 91 ? -15.040 -3.757 5.707 1.00 97.94 91 ASP A O 1
ATOM 693 N N . VAL A 1 92 ? -15.647 -3.961 3.548 1.00 98.19 92 VAL A N 1
ATOM 694 C CA . VAL A 1 92 ? -15.256 -2.610 3.131 1.00 98.19 92 VAL A CA 1
ATOM 695 C C . VAL A 1 92 ? -16.365 -1.886 2.374 1.00 98.19 92 VAL A C 1
ATOM 697 O O . VAL A 1 92 ? -17.199 -2.479 1.698 1.00 98.19 92 VAL A O 1
ATOM 700 N N . SER A 1 93 ? -16.345 -0.559 2.468 1.00 97.88 93 SER A N 1
ATOM 701 C CA . SER A 1 93 ? -17.340 0.343 1.861 1.00 97.88 93 SER A CA 1
ATOM 702 C C . SER A 1 93 ? -17.320 0.433 0.327 1.00 97.88 93 SER A C 1
ATOM 704 O O . SER A 1 93 ? -18.228 1.027 -0.251 1.00 97.88 93 SER A O 1
ATOM 706 N N . GLY A 1 94 ? -16.304 -0.114 -0.343 1.00 97.44 94 GLY A N 1
ATOM 707 C CA . GLY A 1 94 ? -16.135 0.006 -1.790 1.00 97.44 94 GLY A CA 1
ATOM 708 C C . GLY A 1 94 ? -15.089 -0.957 -2.341 1.00 97.44 94 GLY A C 1
ATOM 709 O O . GLY A 1 94 ? -14.481 -1.720 -1.594 1.00 97.44 94 GLY A O 1
ATOM 710 N N . LYS A 1 95 ? -14.873 -0.917 -3.659 1.00 98.31 95 LYS A N 1
ATOM 711 C CA . LYS A 1 95 ? -13.846 -1.727 -4.331 1.00 98.31 95 LYS A CA 1
ATOM 712 C C . LYS A 1 95 ? -12.604 -0.886 -4.585 1.00 98.31 95 LYS A C 1
ATOM 714 O O . LYS A 1 95 ? -12.708 0.213 -5.125 1.00 98.31 95 LYS A O 1
ATOM 719 N N . CYS A 1 96 ? -11.444 -1.431 -4.249 1.00 98.62 96 CYS A N 1
ATOM 720 C CA . CYS A 1 96 ? -10.158 -0.799 -4.493 1.00 98.62 96 CYS A CA 1
ATOM 721 C C . CYS A 1 96 ? -9.156 -1.857 -4.949 1.00 98.62 96 CYS A C 1
ATOM 723 O O . CYS A 1 96 ? -8.965 -2.857 -4.254 1.00 98.62 96 CYS A O 1
ATOM 725 N N . ALA A 1 97 ? -8.561 -1.666 -6.124 1.00 98.62 97 ALA A N 1
ATOM 726 C CA . ALA A 1 97 ? -7.661 -2.647 -6.717 1.00 98.62 97 ALA A CA 1
ATOM 727 C C . ALA A 1 97 ? -6.541 -1.997 -7.535 1.00 98.62 97 ALA A C 1
ATOM 729 O O . ALA A 1 97 ? -6.657 -0.861 -7.986 1.00 98.62 97 ALA A O 1
ATOM 730 N N . TYR A 1 98 ? -5.472 -2.755 -7.741 1.00 98.69 98 TYR A N 1
ATOM 731 C CA . TYR A 1 98 ? -4.419 -2.512 -8.711 1.00 98.69 98 TYR A CA 1
ATOM 732 C C . TYR A 1 98 ? -4.327 -3.736 -9.622 1.00 98.69 98 TYR A C 1
ATOM 734 O O . TYR A 1 98 ? -4.060 -4.839 -9.141 1.00 98.69 98 TYR A O 1
ATOM 742 N N . ILE A 1 99 ? -4.592 -3.551 -10.911 1.00 98.38 99 ILE A N 1
ATOM 743 C CA . ILE A 1 99 ? -4.683 -4.629 -11.897 1.00 98.38 99 ILE A CA 1
ATOM 744 C C . ILE A 1 99 ? -3.881 -4.223 -13.130 1.00 98.38 99 ILE A C 1
ATOM 746 O O . ILE A 1 99 ? -4.081 -3.133 -13.663 1.00 98.38 99 ILE A O 1
ATOM 750 N N . ASP A 1 100 ? -2.959 -5.085 -13.558 1.00 97.06 100 ASP A N 1
ATOM 751 C CA . ASP A 1 100 ? -2.170 -4.945 -14.791 1.00 97.06 100 ASP A CA 1
ATOM 752 C C . ASP A 1 100 ? -1.475 -3.579 -14.951 1.00 97.06 100 ASP A C 1
ATOM 754 O O . ASP A 1 100 ? -1.313 -3.039 -16.049 1.00 97.06 100 ASP A O 1
ATOM 758 N N . GLY A 1 101 ? -1.019 -3.001 -13.838 1.00 96.75 101 GLY A N 1
ATOM 759 C CA . GLY A 1 101 ? -0.323 -1.718 -13.859 1.00 96.75 101 GLY A CA 1
ATOM 760 C C . GLY A 1 101 ? -1.197 -0.491 -13.605 1.00 96.75 101 GLY A C 1
ATOM 761 O O . GLY A 1 101 ? -0.664 0.620 -13.635 1.00 96.75 101 GLY A O 1
ATOM 762 N N . GLU A 1 102 ? -2.498 -0.667 -13.379 1.00 97.81 102 GLU A N 1
ATOM 763 C CA . GLU A 1 102 ? -3.478 0.409 -13.224 1.00 97.81 102 GLU A CA 1
ATOM 764 C C . GLU A 1 102 ? -4.243 0.307 -11.906 1.00 97.81 102 GLU A C 1
ATOM 766 O O . GLU A 1 102 ? -4.502 -0.778 -11.397 1.00 97.81 102 GLU A O 1
ATOM 771 N N . PHE A 1 103 ? -4.642 1.452 -11.359 1.00 98.44 103 PHE A N 1
ATOM 772 C CA . PHE A 1 103 ? -5.430 1.536 -10.132 1.00 98.44 103 PHE A CA 1
ATOM 773 C C . PHE A 1 103 ? -6.916 1.686 -10.466 1.00 98.44 103 PHE A C 1
ATOM 775 O O . PHE A 1 103 ? -7.279 2.455 -11.355 1.00 98.44 103 PHE A O 1
ATOM 782 N N . TYR A 1 104 ? -7.770 0.997 -9.714 1.00 98.56 104 TYR A N 1
ATOM 783 C CA . TYR A 1 104 ? -9.215 0.968 -9.894 1.00 98.56 104 TYR A CA 1
ATOM 784 C C . TYR A 1 104 ? -9.934 1.358 -8.604 1.00 98.56 104 TYR A C 1
ATOM 786 O O . TYR A 1 104 ? -9.819 0.675 -7.585 1.00 98.56 104 TYR A O 1
ATOM 794 N N . ASN A 1 105 ? -10.749 2.406 -8.682 1.00 98.44 105 ASN A N 1
ATOM 795 C CA . ASN A 1 105 ? -11.637 2.867 -7.625 1.00 98.44 105 ASN A CA 1
ATOM 796 C C . ASN A 1 105 ? -13.087 2.584 -8.029 1.00 98.44 105 ASN A C 1
ATOM 798 O O . ASN A 1 105 ? -13.594 3.141 -9.002 1.00 98.44 105 ASN A O 1
ATOM 802 N N . ASN A 1 106 ? -13.756 1.673 -7.322 1.00 97.94 106 ASN A N 1
ATOM 803 C CA . ASN A 1 106 ? -15.119 1.234 -7.638 1.00 97.94 106 ASN A CA 1
ATOM 804 C C . ASN A 1 106 ? -15.310 0.786 -9.103 1.00 97.94 106 ASN A C 1
ATOM 806 O O . ASN A 1 106 ? -16.382 0.948 -9.682 1.00 97.94 106 ASN A O 1
ATOM 810 N N . GLY A 1 107 ? -14.270 0.183 -9.689 1.00 96.88 107 GLY A N 1
ATOM 811 C CA . GLY A 1 107 ? -14.275 -0.330 -11.063 1.00 96.88 107 GLY A CA 1
ATOM 812 C C . GLY A 1 107 ? -13.932 0.699 -12.145 1.00 96.88 107 GLY A C 1
ATOM 813 O O . GLY A 1 107 ? -13.850 0.320 -13.309 1.00 96.88 107 GLY A O 1
ATOM 814 N N . ALA A 1 108 ? -13.696 1.962 -11.787 1.00 98.25 108 ALA A N 1
ATOM 815 C CA . ALA A 1 108 ? -13.191 2.982 -12.701 1.00 98.25 108 ALA A CA 1
ATOM 816 C C . ALA A 1 108 ? -11.684 3.185 -12.502 1.00 98.25 108 ALA A C 1
ATOM 818 O O . ALA A 1 108 ? -11.206 3.155 -11.369 1.00 98.25 108 ALA A O 1
ATOM 819 N N . VAL A 1 109 ? -10.945 3.408 -13.591 1.00 98.25 109 VAL A N 1
ATOM 820 C CA . VAL A 1 109 ? -9.508 3.708 -13.526 1.00 98.25 109 VAL A CA 1
ATOM 821 C C . VAL A 1 109 ? -9.294 5.043 -12.811 1.00 98.25 109 VAL A C 1
ATOM 823 O O . VAL A 1 109 ? -9.848 6.063 -13.222 1.00 98.25 109 VAL A O 1
ATOM 826 N N . ASP A 1 110 ? -8.472 5.040 -11.765 1.00 97.62 110 ASP A N 1
ATOM 827 C CA . ASP A 1 110 ? -8.114 6.225 -10.982 1.00 97.62 110 ASP A CA 1
ATOM 828 C C . ASP A 1 110 ? -6.601 6.238 -10.702 1.00 97.62 110 ASP A C 1
ATOM 830 O O . ASP A 1 110 ? -6.145 5.604 -9.753 1.00 97.62 110 ASP A O 1
ATOM 834 N N . PRO A 1 111 ? -5.789 6.977 -11.482 1.00 94.88 111 PRO A N 1
ATOM 835 C CA . PRO A 1 111 ? -4.328 6.987 -11.349 1.00 94.88 111 PRO A CA 1
ATOM 836 C C . PRO A 1 111 ? -3.781 7.509 -10.010 1.00 94.88 111 PRO A C 1
ATOM 838 O O . PRO A 1 111 ? -2.556 7.504 -9.820 1.00 94.88 111 PRO A O 1
ATOM 841 N N . SER A 1 112 ? -4.644 8.034 -9.133 1.00 91.25 112 SER A N 1
ATOM 842 C CA . SER A 1 112 ? -4.286 8.437 -7.772 1.00 91.25 112 SER A CA 1
ATOM 843 C C . SER A 1 112 ? -4.347 7.277 -6.773 1.00 91.25 112 SER A C 1
ATOM 845 O O . SER A 1 112 ? -3.696 7.347 -5.732 1.00 91.25 112 SER A O 1
ATOM 847 N N . GLY A 1 113 ? -5.044 6.189 -7.111 1.00 97.12 113 GLY A N 1
ATOM 848 C CA . GLY A 1 113 ? -5.333 5.086 -6.205 1.00 97.12 113 GLY A CA 1
ATOM 849 C C . GLY A 1 113 ? -6.752 5.143 -5.651 1.00 97.12 113 GLY A C 1
ATOM 850 O O . GLY A 1 113 ? -7.653 5.754 -6.219 1.00 97.12 113 GLY A O 1
ATOM 851 N N . CYS A 1 114 ? -6.961 4.472 -4.526 1.00 98.31 114 CYS A N 1
ATOM 852 C CA . CYS A 1 114 ? -8.250 4.414 -3.856 1.00 98.31 114 CYS A CA 1
ATOM 853 C C . CYS A 1 114 ? -8.086 4.165 -2.359 1.00 98.31 114 CYS A C 1
ATOM 855 O O . CYS A 1 114 ? -7.148 3.503 -1.919 1.00 98.31 114 CYS A O 1
ATOM 857 N N . THR A 1 115 ? -9.040 4.680 -1.586 1.00 98.25 115 THR A N 1
ATOM 858 C CA . THR A 1 115 ? -9.144 4.500 -0.135 1.00 98.25 115 THR A CA 1
ATOM 859 C C . THR A 1 115 ? -10.560 4.054 0.189 1.00 98.25 115 THR A C 1
ATOM 861 O O . THR A 1 115 ? -11.518 4.629 -0.326 1.00 98.25 115 THR A O 1
ATOM 864 N N . VAL A 1 116 ? -10.705 3.059 1.059 1.00 98.44 116 VAL A N 1
ATOM 865 C CA . VAL A 1 116 ? -12.005 2.548 1.504 1.00 98.44 116 VAL A CA 1
ATOM 866 C C . VAL A 1 116 ? -12.082 2.521 3.026 1.00 98.44 116 VAL A C 1
ATOM 868 O O . VAL A 1 116 ? -11.090 2.290 3.719 1.00 98.44 116 VAL A O 1
ATOM 871 N N . LEU A 1 117 ? -13.282 2.763 3.550 1.00 98.38 117 LEU A N 1
ATOM 872 C CA . LEU A 1 117 ? -13.622 2.525 4.951 1.00 98.38 117 LEU A CA 1
ATOM 873 C C . LEU A 1 117 ? -13.753 1.018 5.204 1.00 98.38 117 LEU A C 1
ATOM 875 O O . LEU A 1 117 ? -14.406 0.327 4.418 1.00 98.38 117 LEU A O 1
ATOM 879 N N . VAL A 1 118 ? -13.198 0.555 6.323 1.00 98.25 118 VAL A N 1
ATOM 880 C CA . VAL A 1 118 ? -13.346 -0.808 6.846 1.00 98.25 118 VAL A CA 1
ATOM 881 C C . VAL A 1 118 ? -14.481 -0.847 7.872 1.00 98.25 118 VAL A C 1
ATOM 883 O O . VAL A 1 118 ? -14.505 -0.041 8.804 1.00 98.25 118 VAL A O 1
ATOM 886 N N . THR A 1 119 ? -15.414 -1.787 7.716 1.00 96.94 119 THR A N 1
ATOM 887 C CA . THR A 1 119 ? -16.558 -2.000 8.626 1.00 96.94 119 THR A CA 1
ATOM 888 C C . THR A 1 119 ? -16.462 -3.289 9.445 1.00 96.94 119 THR A C 1
ATOM 890 O O . THR A 1 119 ? -17.260 -3.487 10.357 1.00 96.94 119 THR A O 1
ATOM 893 N N . GLY A 1 120 ? -15.489 -4.147 9.143 1.00 95.56 120 GLY A N 1
ATOM 894 C CA . GLY A 1 120 ? -15.222 -5.407 9.837 1.00 95.56 120 GLY A CA 1
ATOM 895 C C . GLY A 1 120 ? -13.763 -5.811 9.647 1.00 95.56 120 GLY A C 1
ATOM 896 O O . GLY A 1 120 ? -12.868 -5.058 10.034 1.00 95.56 120 GLY A O 1
ATOM 897 N N . THR A 1 121 ? -13.522 -6.963 9.024 1.00 95.69 121 THR A N 1
ATOM 898 C CA . THR A 1 121 ? -12.164 -7.398 8.658 1.00 95.69 121 THR A CA 1
ATOM 899 C C . THR A 1 121 ? -11.906 -7.136 7.181 1.00 95.69 121 THR A C 1
ATOM 901 O O . THR A 1 121 ? -12.745 -7.438 6.335 1.00 95.69 121 THR A O 1
ATOM 904 N N . ALA A 1 122 ? -10.730 -6.598 6.865 1.00 97.75 122 ALA A N 1
ATOM 905 C CA . ALA A 1 122 ? -10.302 -6.361 5.496 1.00 97.75 122 ALA A CA 1
ATOM 906 C C . ALA A 1 122 ? -8.864 -6.830 5.273 1.00 97.75 122 ALA A C 1
ATOM 908 O O . ALA A 1 122 ? -8.032 -6.759 6.179 1.00 97.75 122 ALA A O 1
ATOM 909 N N . THR A 1 123 ? -8.579 -7.269 4.049 1.00 97.62 123 THR A N 1
ATOM 910 C CA . THR A 1 123 ? -7.301 -7.882 3.675 1.00 97.62 123 THR A CA 1
ATOM 911 C C . THR A 1 123 ? -6.817 -7.305 2.352 1.00 97.62 123 THR A C 1
ATOM 913 O O . THR A 1 123 ? -7.591 -7.180 1.402 1.00 97.62 123 THR A O 1
ATOM 916 N N . TYR A 1 124 ? -5.521 -7.004 2.267 1.00 98.00 124 TYR A N 1
ATOM 917 C CA . TYR A 1 124 ? -4.843 -6.808 0.989 1.00 98.00 124 TYR A CA 1
ATOM 918 C C . TYR A 1 124 ? -4.529 -8.170 0.381 1.00 98.00 124 TYR A C 1
ATOM 920 O O . TYR A 1 124 ? -3.653 -8.888 0.863 1.00 98.00 124 TYR A O 1
ATOM 928 N N . LYS A 1 125 ? -5.255 -8.544 -0.667 1.00 97.88 125 LYS A N 1
ATOM 929 C CA . LYS A 1 125 ? -5.037 -9.795 -1.383 1.00 97.88 125 LYS A CA 1
ATOM 930 C C . LYS A 1 125 ? -4.115 -9.557 -2.572 1.00 97.88 125 LYS A C 1
ATOM 932 O O . LYS A 1 125 ? -4.405 -8.732 -3.432 1.00 97.88 125 LYS A O 1
ATOM 937 N N . ILE A 1 126 ? -3.030 -10.321 -2.606 1.00 96.00 126 ILE A N 1
ATOM 938 C CA . ILE A 1 126 ? -2.026 -10.330 -3.672 1.00 96.00 126 ILE A CA 1
ATOM 939 C C . ILE A 1 126 ? -2.246 -11.572 -4.538 1.00 96.00 126 ILE A C 1
ATOM 941 O O . ILE A 1 126 ? -2.439 -12.656 -3.976 1.00 96.00 126 ILE A O 1
ATOM 945 N N . TYR A 1 127 ? -2.242 -11.434 -5.867 1.00 95.06 127 TYR A N 1
ATOM 946 C CA . TYR A 1 127 ? -2.442 -12.552 -6.797 1.00 95.06 127 TYR A CA 1
ATOM 947 C C . TYR A 1 127 ? -1.830 -12.327 -8.181 1.00 95.06 127 TYR A C 1
ATOM 949 O O . TYR A 1 127 ? -1.558 -11.160 -8.546 1.00 95.06 127 TYR A O 1
#

Radius of gyration: 14.72 Å; chains: 1; bounding box: 36×36×36 Å

pLDDT: mean 96.23, std 3.09, range [70.31, 98.69]